Protein AF-A0A1F4U2J8-F1 (afdb_monomer_lite)

Foldseek 3Di:
DVVLVVCLCVVLVVQLVVQLVVLVVVVVLLVDPPDDLPPPPQDPPDPDSSVSSVVSSCCRNPVVSVVVSVVSNVVSVVVVVVVVD

pLDDT: mean 85.75, std 5.52, range [63.91, 92.31]

Secondary structure (DSSP, 8-state):
-HHHHHHHHHHHHHHHHHHHHHHHHHGGGGG-TT--SSSS----SSSSHHHHHHHHHHIIIIIHHHHHHHHHHHHHHHHHHHHH-

Organism: NCBI:txid1802590

Sequence (85 aa):
MQKIWMYTVISSGFTFLFMAGIWGRMAILLGNPATDYRNFGFPFILYDPKLSFIRWLILMIFISPFLQLRSTIFTAFLTLRKKLN

Radius of gyration: 17.53 Å; chains: 1; bounding box: 42×14×47 Å

Structure (mmCIF, N/CA/C/O backbone):
data_AF-A0A1F4U2J8-F1
#
_entry.id   AF-A0A1F4U2J8-F1
#
loop_
_atom_site.group_PDB
_atom_site.id
_atom_site.type_symbol
_atom_site.label_atom_id
_atom_site.label_alt_id
_atom_site.label_comp_id
_atom_site.label_asym_id
_atom_site.label_entity_id
_atom_site.label_seq_id
_atom_site.pdbx_PDB_ins_code
_atom_site.Cartn_x
_atom_site.Cartn_y
_atom_site.Cartn_z
_atom_site.occupancy
_atom_site.B_iso_or_equiv
_atom_site.auth_seq_id
_atom_site.auth_comp_id
_atom_site.auth_asym_id
_atom_site.auth_atom_id
_atom_site.pdbx_PDB_model_num
ATOM 1 N N . MET A 1 1 ? -12.014 -2.888 25.303 1.00 63.91 1 MET A N 1
ATOM 2 C CA . MET A 1 1 ? -11.980 -1.964 24.143 1.00 63.91 1 MET A CA 1
ATOM 3 C C . MET A 1 1 ? -10.561 -1.690 23.650 1.00 63.91 1 MET A C 1
ATOM 5 O O . MET A 1 1 ? -10.346 -1.732 22.449 1.00 63.91 1 MET A O 1
ATOM 9 N N . GLN A 1 2 ? -9.579 -1.536 24.546 1.00 74.25 2 GLN A N 1
ATOM 10 C CA . GLN A 1 2 ? -8.150 -1.378 24.211 1.00 74.25 2 GLN A CA 1
ATOM 11 C C . GLN A 1 2 ? -7.583 -2.465 23.274 1.00 74.25 2 GLN A C 1
ATOM 13 O O . GLN A 1 2 ? -6.884 -2.149 22.320 1.00 74.25 2 GLN A O 1
ATOM 18 N N . LYS A 1 3 ? -7.953 -3.738 23.488 1.00 83.12 3 LYS A N 1
ATOM 19 C CA . LYS A 1 3 ? -7.503 -4.861 22.643 1.00 83.12 3 LYS A CA 1
ATOM 20 C C . LYS A 1 3 ? -7.929 -4.720 21.171 1.00 83.12 3 LYS A C 1
ATOM 22 O O . LYS A 1 3 ? -7.151 -5.046 20.290 1.00 83.12 3 LYS A O 1
ATOM 27 N N . ILE A 1 4 ? -9.128 -4.188 20.901 1.00 83.56 4 ILE A N 1
ATOM 28 C CA . ILE A 1 4 ? -9.651 -4.010 19.531 1.00 83.56 4 ILE A CA 1
ATOM 29 C C . ILE A 1 4 ? -8.824 -2.962 18.782 1.00 83.56 4 ILE A C 1
ATOM 31 O O . ILE A 1 4 ? -8.419 -3.192 17.645 1.00 83.56 4 ILE A O 1
ATOM 35 N N . TRP A 1 5 ? -8.518 -1.842 19.439 1.00 82.44 5 TRP A N 1
ATOM 36 C CA . TRP A 1 5 ? -7.646 -0.807 18.887 1.00 82.44 5 TRP A CA 1
ATOM 37 C C . TRP A 1 5 ? -6.238 -1.332 18.620 1.00 82.44 5 TRP A C 1
ATOM 39 O O . TRP A 1 5 ? -5.716 -1.145 17.525 1.00 82.44 5 TRP A O 1
ATOM 49 N N . MET A 1 6 ? -5.665 -2.060 19.581 1.00 86.75 6 MET A N 1
ATOM 50 C CA . MET A 1 6 ? -4.343 -2.667 19.440 1.00 86.75 6 MET A CA 1
ATOM 51 C C . MET A 1 6 ? -4.286 -3.627 18.243 1.00 86.75 6 MET A C 1
ATOM 53 O O . MET A 1 6 ? -3.412 -3.488 17.393 1.00 86.75 6 MET A O 1
ATOM 57 N N . TYR A 1 7 ? -5.249 -4.546 18.110 1.00 89.12 7 TYR A N 1
ATOM 58 C CA . TYR A 1 7 ? -5.294 -5.471 16.972 1.00 89.12 7 TYR A CA 1
ATOM 59 C C . TYR A 1 7 ? -5.541 -4.766 15.636 1.00 89.12 7 TYR A C 1
ATOM 61 O O . TYR A 1 7 ? -4.960 -5.158 14.627 1.00 89.12 7 TYR A O 1
ATOM 69 N N . THR A 1 8 ? -6.352 -3.708 15.618 1.00 88.81 8 THR A N 1
ATOM 70 C CA . THR A 1 8 ? -6.603 -2.906 14.410 1.00 88.81 8 THR A CA 1
ATOM 71 C C . THR A 1 8 ? -5.324 -2.224 13.933 1.00 88.81 8 THR A C 1
ATOM 73 O O . THR A 1 8 ? -4.987 -2.302 12.754 1.00 88.81 8 THR A O 1
ATOM 76 N N . VAL A 1 9 ? -4.573 -1.596 14.840 1.00 87.69 9 VAL A N 1
ATOM 77 C CA . VAL A 1 9 ? -3.305 -0.932 14.503 1.00 87.69 9 VAL A CA 1
ATOM 78 C C . VAL A 1 9 ? -2.255 -1.950 14.059 1.00 87.69 9 VAL A C 1
ATOM 80 O O . VAL A 1 9 ? -1.614 -1.745 13.033 1.00 87.69 9 VAL A O 1
ATOM 83 N N . ILE A 1 10 ? -2.119 -3.074 14.770 1.00 91.69 10 ILE A N 1
ATOM 84 C CA . ILE A 1 10 ? -1.147 -4.120 14.417 1.00 91.69 10 ILE A CA 1
ATOM 85 C C . ILE A 1 10 ? -1.465 -4.728 13.047 1.00 91.69 10 ILE A C 1
ATOM 87 O O . ILE A 1 10 ? -0.586 -4.804 12.196 1.00 91.69 10 ILE A O 1
ATOM 91 N N . SER A 1 11 ? -2.713 -5.136 12.806 1.00 90.00 11 SER A N 1
ATOM 92 C CA . SER A 1 11 ? -3.107 -5.768 11.537 1.00 90.00 11 SER A CA 1
ATOM 93 C C . SER A 1 11 ? -3.012 -4.810 10.346 1.00 90.00 11 SER A C 1
ATOM 95 O O . SER A 1 11 ? -2.491 -5.184 9.292 1.00 90.00 11 SER A O 1
ATOM 97 N N . SER A 1 12 ? -3.465 -3.563 10.509 1.00 88.56 12 SER A N 1
ATOM 98 C CA . SER A 1 12 ? -3.377 -2.544 9.456 1.00 88.56 12 SER A CA 1
ATOM 99 C C . SER A 1 12 ? -1.930 -2.136 9.169 1.00 88.56 12 SER A C 1
ATOM 101 O O . SER A 1 12 ? -1.550 -2.056 8.002 1.00 88.56 12 SER A O 1
ATOM 103 N N . GLY A 1 13 ? -1.098 -1.968 10.202 1.00 89.81 13 GLY A N 1
ATOM 104 C CA . GLY A 1 13 ? 0.333 -1.700 10.057 1.00 89.81 13 GLY A CA 1
ATOM 105 C C . GLY A 1 13 ? 1.090 -2.857 9.403 1.00 89.81 13 GLY A C 1
ATOM 106 O O . GLY A 1 13 ? 1.873 -2.633 8.483 1.00 89.81 13 GLY A O 1
ATOM 107 N N . PHE A 1 14 ? 0.804 -4.098 9.804 1.00 92.31 14 PHE A N 1
ATOM 108 C CA . PHE A 1 14 ? 1.373 -5.287 9.167 1.00 92.31 14 PHE A CA 1
ATOM 109 C C . PHE A 1 14 ? 1.027 -5.342 7.673 1.00 92.31 14 PHE A C 1
ATOM 111 O O . PHE A 1 14 ? 1.914 -5.504 6.839 1.00 92.31 14 PHE A O 1
ATOM 118 N N . THR A 1 15 ? -0.243 -5.124 7.326 1.00 89.25 15 THR A N 1
ATOM 119 C CA . THR A 1 15 ? -0.702 -5.101 5.927 1.00 89.25 15 THR A CA 1
ATOM 120 C C . THR A 1 15 ? -0.019 -3.988 5.130 1.00 89.25 15 THR A C 1
ATOM 122 O O . THR A 1 15 ? 0.420 -4.218 4.004 1.00 89.25 15 THR A O 1
ATOM 125 N N . PHE A 1 16 ? 0.123 -2.798 5.722 1.00 89.44 16 PHE A N 1
ATOM 126 C CA . PHE A 1 16 ? 0.803 -1.662 5.101 1.00 89.44 16 PHE A CA 1
ATOM 127 C C . PHE A 1 16 ? 2.265 -1.985 4.764 1.00 89.44 16 PHE A C 1
ATOM 129 O O . PHE A 1 16 ? 2.697 -1.780 3.630 1.00 89.44 16 PHE A O 1
ATOM 136 N N . LEU A 1 17 ? 3.010 -2.549 5.718 1.00 90.88 17 LEU A N 1
ATOM 137 C CA . LEU A 1 17 ? 4.407 -2.942 5.513 1.00 90.88 17 LEU A CA 1
ATOM 138 C C . LEU A 1 17 ? 4.545 -4.054 4.469 1.00 90.88 17 LEU A C 1
ATOM 140 O O . LEU A 1 17 ? 5.451 -4.010 3.637 1.00 90.88 17 LEU A O 1
ATOM 144 N N . PHE A 1 18 ? 3.636 -5.029 4.477 1.00 91.50 18 PHE A N 1
ATOM 145 C CA . PHE A 1 18 ? 3.662 -6.136 3.525 1.00 91.50 18 PHE A CA 1
ATOM 146 C C . PHE A 1 18 ? 3.401 -5.659 2.091 1.00 91.50 18 PHE A C 1
ATOM 148 O O . PHE A 1 18 ? 4.132 -6.025 1.170 1.00 91.50 18 PHE A O 1
ATOM 155 N N . MET A 1 19 ? 2.418 -4.771 1.911 1.00 88.75 19 MET A N 1
ATOM 156 C CA . MET A 1 19 ? 2.150 -4.124 0.624 1.00 88.75 19 MET A CA 1
ATOM 157 C C . MET A 1 19 ? 3.349 -3.299 0.152 1.00 88.75 19 MET A C 1
ATOM 159 O O . MET A 1 19 ? 3.771 -3.439 -0.996 1.00 88.75 19 MET A O 1
ATOM 163 N N . ALA A 1 20 ? 3.947 -2.495 1.035 1.00 87.88 20 ALA A N 1
ATOM 164 C CA . ALA A 1 20 ? 5.140 -1.722 0.702 1.00 87.88 20 ALA A CA 1
ATOM 165 C C . ALA A 1 20 ? 6.320 -2.623 0.293 1.00 87.88 20 ALA A C 1
ATOM 167 O O . ALA A 1 20 ? 7.042 -2.286 -0.640 1.00 87.88 20 ALA A O 1
ATOM 168 N N . GLY A 1 21 ? 6.493 -3.785 0.929 1.00 90.56 21 GLY A N 1
ATOM 169 C CA . GLY A 1 21 ? 7.536 -4.752 0.576 1.00 90.56 21 GLY A CA 1
ATOM 170 C C . GLY A 1 21 ? 7.316 -5.421 -0.785 1.00 90.56 21 GLY A C 1
ATOM 171 O O . GLY A 1 21 ? 8.227 -5.441 -1.616 1.00 90.56 21 GLY A O 1
ATOM 172 N N . ILE A 1 22 ? 6.105 -5.933 -1.040 1.00 89.56 22 ILE A N 1
ATOM 173 C CA . ILE A 1 22 ? 5.760 -6.597 -2.310 1.00 89.56 22 ILE A CA 1
ATOM 174 C C . ILE A 1 22 ? 5.899 -5.619 -3.479 1.00 89.56 22 ILE A C 1
ATOM 176 O O . ILE A 1 22 ? 6.585 -5.912 -4.462 1.00 89.56 22 ILE A O 1
ATOM 180 N N . TRP A 1 23 ? 5.277 -4.445 -3.367 1.00 88.38 23 TRP A N 1
ATOM 181 C CA . TRP A 1 23 ? 5.261 -3.458 -4.443 1.00 88.38 23 TRP A CA 1
ATOM 182 C C . TRP A 1 23 ? 6.56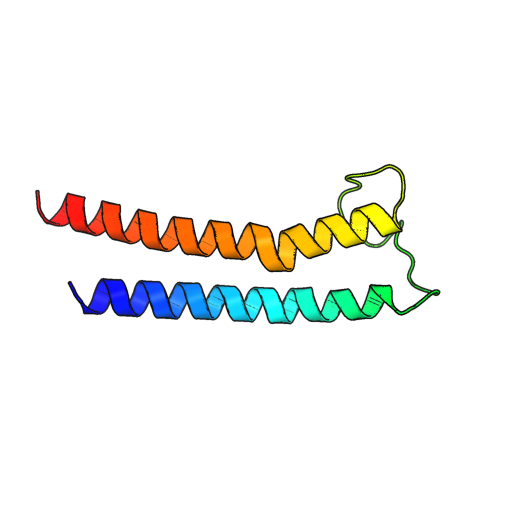3 -2.657 -4.529 1.00 88.38 23 TRP A C 1
ATOM 184 O O . TRP A 1 23 ? 6.988 -2.298 -5.624 1.00 88.38 23 TRP A O 1
ATOM 194 N N . GLY A 1 24 ? 7.255 -2.436 -3.411 1.00 85.62 24 GLY A N 1
ATOM 195 C CA . GLY A 1 24 ? 8.555 -1.763 -3.380 1.00 85.62 24 GLY A CA 1
ATOM 196 C C . GLY A 1 24 ? 9.621 -2.507 -4.181 1.00 85.62 24 GLY A C 1
ATOM 197 O O . GLY A 1 24 ? 10.424 -1.878 -4.866 1.00 85.62 24 GLY A O 1
ATOM 198 N N . ARG A 1 25 ? 9.579 -3.846 -4.212 1.00 86.12 25 ARG A N 1
ATOM 199 C CA . ARG A 1 25 ? 10.469 -4.638 -5.075 1.00 86.12 25 ARG A CA 1
ATOM 200 C C . ARG A 1 25 ? 10.252 -4.346 -6.563 1.00 86.12 25 ARG A C 1
ATOM 202 O O . ARG A 1 25 ? 11.216 -4.338 -7.325 1.00 86.12 25 ARG A O 1
ATOM 209 N N . MET A 1 26 ? 9.018 -4.058 -6.976 1.00 84.19 26 MET A N 1
ATOM 210 C CA . MET A 1 26 ? 8.713 -3.695 -8.364 1.00 84.19 26 MET A CA 1
ATOM 211 C C . MET A 1 26 ? 9.285 -2.324 -8.748 1.00 84.19 26 MET A C 1
ATOM 213 O O . MET A 1 26 ? 9.516 -2.079 -9.929 1.00 84.19 26 MET A O 1
ATOM 217 N N . ALA A 1 27 ? 9.610 -1.455 -7.784 1.00 83.50 27 ALA A N 1
ATOM 218 C CA . ALA A 1 27 ? 10.291 -0.191 -8.068 1.00 83.50 27 ALA A CA 1
ATOM 219 C C . ALA A 1 27 ? 11.717 -0.392 -8.612 1.00 83.50 27 ALA A C 1
ATOM 221 O O . ALA A 1 27 ? 12.208 0.462 -9.345 1.00 83.50 27 ALA 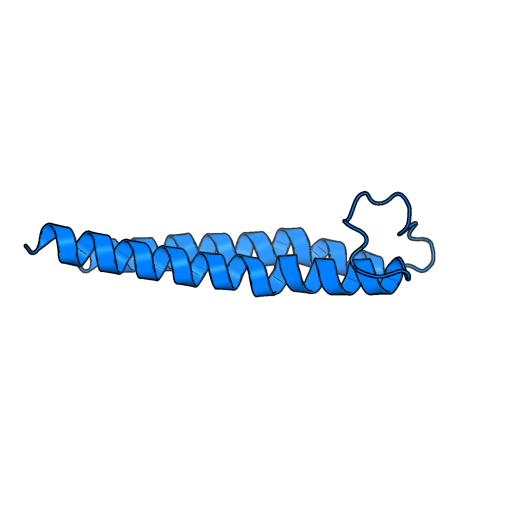A O 1
ATOM 222 N N . ILE A 1 28 ? 12.361 -1.535 -8.340 1.00 83.56 28 ILE A N 1
ATOM 223 C CA . ILE A 1 28 ? 13.688 -1.873 -8.889 1.00 83.56 28 ILE A CA 1
ATOM 224 C C . ILE A 1 28 ? 13.646 -1.928 -10.426 1.00 83.56 28 ILE A C 1
ATOM 226 O O . ILE A 1 28 ? 14.613 -1.556 -11.090 1.00 83.56 28 ILE A O 1
ATOM 230 N N . LEU A 1 29 ? 12.503 -2.314 -11.008 1.00 81.81 29 LEU A N 1
ATOM 231 C CA . LEU A 1 29 ? 12.317 -2.392 -12.460 1.00 81.81 29 LEU A CA 1
ATOM 232 C C . LEU A 1 29 ? 12.438 -1.028 -13.153 1.00 81.81 29 LEU A C 1
ATOM 234 O O . LEU A 1 29 ? 12.825 -0.997 -14.319 1.00 81.81 29 LEU A O 1
ATOM 238 N N . LEU A 1 30 ? 12.191 0.083 -12.440 1.00 81.94 30 LEU A N 1
ATOM 239 C CA . LEU A 1 30 ? 12.359 1.448 -12.964 1.00 81.94 30 LEU A CA 1
ATOM 240 C C . LEU A 1 30 ? 13.810 1.772 -13.336 1.00 81.94 30 LEU A C 1
ATOM 242 O O . LEU A 1 30 ? 14.044 2.615 -14.204 1.00 81.94 30 LEU A O 1
ATOM 246 N N . GLY A 1 31 ? 14.772 1.128 -12.669 1.00 79.00 31 GLY A N 1
ATOM 247 C CA . GLY A 1 31 ? 16.200 1.303 -12.927 1.00 79.00 31 GLY A CA 1
ATOM 248 C C . GLY A 1 31 ? 16.723 0.459 -14.089 1.00 79.00 31 GLY A C 1
ATOM 249 O O . GLY A 1 31 ? 17.834 0.702 -14.551 1.00 79.00 31 GLY A O 1
ATOM 250 N N . ASN A 1 32 ? 15.945 -0.514 -14.577 1.00 80.31 32 ASN A N 1
ATOM 251 C CA . ASN A 1 32 ? 16.359 -1.376 -15.676 1.00 80.31 32 ASN A CA 1
ATOM 252 C C . ASN A 1 32 ? 15.827 -0.829 -17.021 1.00 80.31 32 ASN A C 1
ATOM 254 O O . ASN A 1 32 ? 14.610 -0.784 -17.230 1.00 80.31 32 ASN A O 1
ATOM 258 N N . PRO A 1 33 ? 16.711 -0.412 -17.950 1.00 72.19 33 PRO A N 1
ATOM 259 C CA . PRO A 1 33 ? 16.305 0.092 -19.261 1.00 72.19 33 PRO A CA 1
ATOM 260 C C . PRO A 1 33 ? 15.753 -1.000 -20.191 1.00 72.19 33 PRO A C 1
ATOM 262 O O . PRO A 1 33 ? 15.086 -0.666 -21.164 1.00 72.19 33 PRO A O 1
ATOM 265 N N . ALA A 1 34 ? 15.989 -2.283 -19.895 1.00 78.44 34 ALA A N 1
ATOM 266 C CA . ALA A 1 34 ? 15.478 -3.412 -20.674 1.00 78.44 34 ALA A CA 1
ATOM 267 C C . ALA A 1 34 ? 14.059 -3.859 -20.263 1.00 78.44 34 ALA A C 1
ATOM 269 O O . ALA A 1 34 ? 13.544 -4.838 -20.798 1.00 78.44 34 ALA A O 1
ATOM 270 N N . THR A 1 35 ? 13.426 -3.182 -19.300 1.00 79.12 35 THR A N 1
ATOM 271 C CA . THR A 1 35 ? 12.080 -3.539 -18.837 1.00 79.12 35 THR A CA 1
ATOM 272 C C . THR A 1 35 ? 11.032 -3.223 -19.906 1.00 79.12 35 THR A C 1
ATOM 274 O O . THR A 1 35 ? 10.851 -2.066 -20.290 1.00 79.12 35 THR A O 1
ATOM 277 N N . ASP A 1 36 ? 10.285 -4.239 -20.343 1.00 82.06 36 ASP A N 1
ATOM 278 C CA . ASP A 1 36 ? 9.118 -4.050 -21.204 1.00 82.06 36 ASP A CA 1
ATOM 279 C C . ASP A 1 36 ? 7.908 -3.591 -20.380 1.00 82.06 36 ASP A C 1
ATOM 281 O O . ASP A 1 36 ? 7.156 -4.387 -19.816 1.00 82.06 36 ASP A O 1
ATOM 285 N N . TYR A 1 37 ? 7.716 -2.274 -20.316 1.00 79.38 37 TYR A N 1
ATOM 286 C CA . TYR A 1 37 ? 6.568 -1.669 -19.646 1.00 79.38 37 TYR A CA 1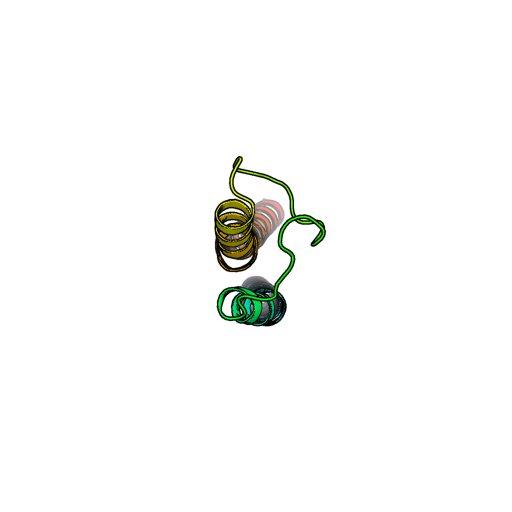
ATOM 287 C C . TYR A 1 37 ? 5.257 -1.860 -20.422 1.00 79.38 37 TYR A C 1
ATOM 289 O O . TYR A 1 37 ? 4.192 -1.683 -19.846 1.00 79.38 37 TYR A O 1
ATOM 297 N N . ARG A 1 38 ? 5.270 -2.195 -21.718 1.00 77.12 38 ARG A N 1
ATOM 298 C CA . ARG A 1 38 ? 4.013 -2.286 -22.477 1.00 77.12 38 ARG A CA 1
ATOM 299 C C . ARG A 1 38 ? 3.253 -3.576 -22.196 1.00 77.12 38 ARG A C 1
ATOM 301 O O . ARG A 1 38 ? 2.030 -3.548 -22.101 1.00 77.12 38 ARG A O 1
ATOM 308 N N . ASN A 1 39 ? 3.980 -4.674 -22.018 1.00 80.81 39 ASN A N 1
ATOM 309 C CA . ASN A 1 39 ? 3.408 -6.007 -21.809 1.00 80.81 39 ASN A CA 1
ATOM 310 C C . ASN A 1 39 ? 3.400 -6.451 -20.336 1.00 80.81 39 ASN A C 1
ATOM 312 O O . ASN A 1 39 ? 3.100 -7.600 -20.031 1.00 80.81 39 ASN A O 1
ATOM 316 N N . PHE A 1 40 ? 3.707 -5.544 -19.405 1.00 80.69 40 PHE A N 1
ATOM 317 C CA . PHE A 1 40 ? 3.816 -5.852 -17.975 1.00 80.69 40 PHE A CA 1
ATOM 318 C C . PHE A 1 40 ? 2.456 -6.090 -17.283 1.00 80.69 40 PHE A C 1
ATOM 320 O O . PHE A 1 40 ? 2.408 -6.607 -16.170 1.00 80.69 40 PHE A O 1
ATOM 327 N N . GLY A 1 41 ? 1.341 -5.711 -17.921 1.00 80.31 41 GLY A N 1
ATOM 328 C CA . GLY A 1 41 ? -0.016 -5.950 -17.410 1.00 80.31 41 GLY A CA 1
ATOM 329 C C . GLY A 1 41 ? -0.522 -4.933 -16.378 1.00 80.31 41 GLY A C 1
ATOM 330 O O . GLY A 1 41 ? -1.558 -5.164 -15.758 1.00 80.31 41 GLY A O 1
ATOM 331 N N . PHE A 1 42 ? 0.170 -3.802 -16.186 1.00 83.12 42 PHE A N 1
ATOM 332 C CA . PHE A 1 42 ? -0.362 -2.692 -15.388 1.00 83.12 42 PHE A CA 1
ATOM 333 C C . PHE A 1 42 ? -1.366 -1.856 -16.207 1.00 83.12 42 PHE A C 1
ATOM 335 O O . PHE A 1 42 ? -1.261 -1.780 -17.433 1.00 83.12 42 PHE A O 1
ATOM 342 N N . PRO A 1 43 ? -2.337 -1.191 -15.556 1.00 81.38 43 PRO A N 1
ATOM 343 C CA . PRO A 1 43 ? -3.283 -0.328 -16.252 1.00 81.38 43 PRO A CA 1
ATOM 344 C C . PRO A 1 43 ? -2.594 0.918 -16.825 1.00 81.38 43 PRO A C 1
ATOM 346 O O . PRO A 1 43 ? -1.914 1.657 -16.108 1.00 81.38 43 PRO A O 1
ATOM 349 N N . PHE A 1 44 ? -2.822 1.197 -18.110 1.00 82.62 44 PHE A N 1
ATOM 350 C CA . PHE A 1 44 ? -2.357 2.424 -18.758 1.00 82.62 44 PHE A CA 1
ATOM 351 C C . PHE A 1 44 ? -3.167 3.632 -18.285 1.00 82.62 44 PHE A C 1
ATOM 353 O O . PHE A 1 44 ? -4.229 3.948 -18.814 1.00 82.62 44 PHE A O 1
ATOM 360 N N . ILE A 1 45 ? -2.654 4.305 -17.257 1.00 79.19 45 ILE A N 1
ATOM 361 C CA . ILE A 1 45 ? -3.230 5.547 -16.719 1.00 79.19 45 ILE A CA 1
ATOM 362 C C . ILE A 1 45 ? -2.869 6.747 -17.614 1.00 79.19 45 ILE A C 1
ATOM 364 O O . ILE A 1 45 ? -3.585 7.745 -17.652 1.00 79.19 45 ILE A O 1
ATOM 368 N N . LEU A 1 46 ? -1.744 6.664 -18.323 1.00 79.88 46 LEU A N 1
ATOM 369 C CA . LEU A 1 46 ? -1.230 7.659 -19.260 1.00 79.88 46 LEU A CA 1
ATOM 370 C C . LEU A 1 46 ? -0.886 6.996 -20.596 1.00 79.88 46 LEU A C 1
ATOM 372 O O . LEU A 1 46 ? -0.700 5.785 -20.680 1.00 79.88 46 LEU A O 1
ATOM 376 N N . TYR A 1 47 ? -0.702 7.826 -21.622 1.00 78.75 47 TYR A N 1
ATOM 377 C CA . TYR A 1 47 ? -0.217 7.371 -22.924 1.00 78.75 47 TYR A CA 1
ATOM 378 C C . TYR A 1 47 ? 1.217 6.813 -22.860 1.00 78.75 47 TYR A C 1
ATOM 380 O O . TYR A 1 47 ? 1.553 5.867 -23.567 1.00 78.75 47 TYR A O 1
ATOM 388 N N . ASP A 1 48 ? 2.065 7.372 -21.987 1.00 84.94 48 ASP A N 1
ATOM 389 C CA . ASP A 1 48 ? 3.429 6.882 -21.781 1.00 84.94 48 ASP A CA 1
ATOM 390 C C . ASP A 1 48 ? 3.441 5.646 -20.845 1.00 84.94 48 ASP A C 1
A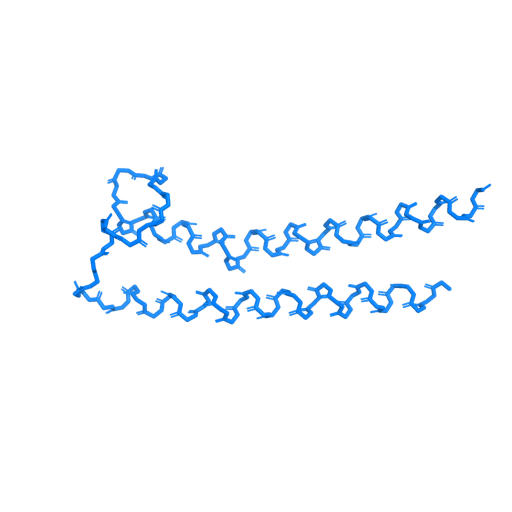TOM 392 O O . ASP A 1 48 ? 2.964 5.740 -19.702 1.00 84.94 48 ASP A O 1
ATOM 396 N N . PRO A 1 49 ? 3.991 4.493 -21.286 1.00 84.06 49 PRO A N 1
ATOM 397 C CA . PRO A 1 49 ? 4.053 3.268 -20.485 1.00 84.06 49 PRO A CA 1
ATOM 398 C C . PRO A 1 49 ? 4.872 3.416 -19.200 1.00 84.06 49 PRO A C 1
ATOM 400 O O . PRO A 1 49 ? 4.463 2.948 -18.138 1.00 84.06 49 PRO A O 1
ATOM 403 N N . LYS A 1 50 ? 6.017 4.098 -19.264 1.00 84.56 50 LYS A N 1
ATOM 404 C CA . LYS A 1 50 ? 6.915 4.252 -18.116 1.00 84.56 50 LYS A CA 1
ATOM 405 C C . LYS A 1 50 ? 6.285 5.169 -17.073 1.00 84.56 50 LYS A C 1
ATOM 407 O O . LYS A 1 50 ? 6.309 4.872 -15.879 1.00 84.56 50 LYS A O 1
ATOM 412 N N . LEU A 1 51 ? 5.676 6.264 -17.522 1.00 86.00 51 LEU A N 1
ATOM 413 C CA . LEU A 1 51 ? 5.011 7.214 -16.632 1.00 86.00 51 LEU A CA 1
ATOM 414 C C . LEU A 1 51 ? 3.754 6.600 -15.982 1.00 86.00 51 LEU A C 1
ATOM 416 O O . LEU A 1 51 ? 3.499 6.827 -14.796 1.00 86.00 51 LEU A O 1
ATOM 420 N N . SER A 1 52 ? 3.012 5.770 -16.723 1.00 88.75 52 SER A N 1
ATOM 421 C CA . SER A 1 52 ? 1.896 4.972 -16.192 1.00 88.75 52 SER A CA 1
ATOM 422 C C . SER A 1 52 ? 2.343 4.008 -15.100 1.00 88.75 52 SER A C 1
ATOM 424 O O . SER A 1 52 ? 1.723 3.964 -14.038 1.00 88.75 52 SER A O 1
ATOM 426 N N . PHE A 1 53 ? 3.447 3.294 -15.325 1.00 88.69 53 PHE A N 1
ATOM 427 C CA . PHE A 1 53 ? 4.011 2.368 -14.349 1.00 88.69 53 PHE A CA 1
ATOM 428 C C . PHE A 1 53 ? 4.423 3.073 -13.050 1.00 88.69 53 PHE A C 1
ATOM 430 O O . PHE A 1 53 ? 4.109 2.591 -11.965 1.00 88.69 53 PHE A O 1
ATOM 437 N N . ILE A 1 54 ? 5.047 4.255 -13.137 1.00 88.44 54 ILE A N 1
ATOM 438 C CA . ILE A 1 54 ? 5.406 5.057 -11.954 1.00 88.44 54 ILE A CA 1
ATOM 439 C C . ILE A 1 54 ? 4.154 5.458 -11.168 1.00 88.44 54 ILE A C 1
ATOM 441 O O . ILE A 1 54 ? 4.103 5.276 -9.951 1.00 88.44 54 ILE A O 1
ATOM 445 N N . ARG A 1 55 ? 3.126 5.987 -11.845 1.00 88.88 55 ARG A N 1
ATOM 446 C CA . ARG A 1 55 ? 1.873 6.371 -11.173 1.00 88.88 55 ARG A CA 1
ATOM 447 C C . ARG A 1 55 ? 1.185 5.174 -10.532 1.00 88.88 55 ARG A C 1
ATOM 449 O O . ARG A 1 55 ? 0.687 5.282 -9.414 1.00 88.88 55 ARG A O 1
ATOM 456 N N . TRP A 1 56 ? 1.191 4.038 -11.216 1.00 91.19 56 TRP A N 1
ATOM 457 C CA . TRP A 1 56 ? 0.659 2.790 -10.695 1.00 91.19 56 TRP A CA 1
ATOM 458 C C . TRP A 1 56 ? 1.430 2.298 -9.462 1.00 91.19 56 TRP A C 1
ATOM 460 O O . TRP A 1 56 ? 0.809 1.938 -8.465 1.00 91.19 56 TRP A O 1
ATOM 470 N N . LEU A 1 57 ? 2.763 2.375 -9.458 1.00 89.75 57 LEU A N 1
ATOM 471 C CA . LEU A 1 57 ? 3.570 2.047 -8.279 1.00 89.75 57 LEU A CA 1
ATOM 472 C C . LEU A 1 57 ? 3.278 2.975 -7.096 1.00 89.75 57 LEU A C 1
ATOM 474 O O . LEU A 1 57 ? 3.138 2.498 -5.973 1.00 89.75 57 LEU A O 1
ATOM 478 N N . ILE A 1 58 ? 3.130 4.283 -7.329 1.00 90.69 58 ILE A N 1
ATOM 479 C CA . ILE A 1 58 ? 2.754 5.241 -6.275 1.00 90.69 58 ILE A CA 1
ATOM 480 C C . ILE A 1 58 ? 1.382 4.883 -5.689 1.00 90.69 58 ILE A C 1
ATOM 482 O O . ILE A 1 58 ? 1.194 4.909 -4.468 1.00 90.69 58 ILE A O 1
ATOM 486 N N . LEU A 1 59 ? 0.430 4.510 -6.548 1.00 91.00 59 LEU A N 1
ATOM 487 C CA . LEU A 1 59 ? -0.883 4.042 -6.116 1.00 91.00 59 LEU A CA 1
ATOM 488 C C . LEU A 1 59 ? -0.764 2.801 -5.227 1.00 91.00 59 LEU A C 1
ATOM 490 O O . LEU A 1 59 ? -1.345 2.773 -4.145 1.00 91.00 59 LEU A O 1
ATOM 494 N N . MET A 1 60 ? 0.014 1.806 -5.647 1.00 90.88 60 MET A N 1
ATOM 495 C CA . MET A 1 60 ? 0.118 0.527 -4.942 1.00 90.88 60 MET A CA 1
ATOM 496 C C . MET A 1 60 ? 0.943 0.586 -3.652 1.00 90.88 60 MET A C 1
ATOM 498 O O . MET A 1 60 ? 0.585 -0.072 -2.679 1.00 90.88 60 MET A O 1
ATOM 502 N N . ILE A 1 61 ? 2.019 1.374 -3.613 1.00 88.81 61 ILE A N 1
ATOM 503 C CA . ILE A 1 61 ? 2.915 1.457 -2.448 1.00 88.81 61 ILE A CA 1
ATOM 504 C C . ILE A 1 61 ? 2.359 2.407 -1.388 1.00 88.81 61 ILE A C 1
ATOM 506 O O . ILE A 1 61 ? 2.507 2.149 -0.195 1.00 88.81 61 ILE A O 1
ATOM 510 N N . PHE A 1 62 ? 1.735 3.512 -1.804 1.00 86.56 62 PHE A N 1
ATOM 511 C CA . PHE A 1 62 ? 1.396 4.594 -0.883 1.00 86.56 62 PHE A CA 1
ATOM 512 C C . PHE A 1 62 ? -0.107 4.813 -0.754 1.00 86.56 62 PHE A C 1
ATOM 514 O O . PHE A 1 62 ? -0.655 4.685 0.340 1.00 86.56 62 PHE A O 1
ATOM 521 N N . ILE A 1 63 ? -0.795 5.116 -1.857 1.00 90.50 63 ILE A N 1
ATOM 522 C CA . ILE A 1 63 ? -2.187 5.587 -1.800 1.00 90.50 63 ILE A CA 1
ATOM 523 C C . ILE A 1 63 ? -3.127 4.472 -1.324 1.00 90.50 63 ILE A C 1
ATOM 525 O O . ILE A 1 63 ? -3.882 4.675 -0.372 1.00 90.50 63 ILE A O 1
ATOM 529 N N . SER A 1 64 ? -3.063 3.291 -1.940 1.00 90.69 64 SER A N 1
ATOM 530 C CA . SER A 1 64 ? -3.952 2.169 -1.620 1.00 90.69 64 SER A CA 1
ATOM 531 C C . SER A 1 64 ? -3.751 1.653 -0.190 1.00 90.69 64 SER A C 1
ATOM 533 O O . SER A 1 64 ? -4.738 1.592 0.547 1.00 90.69 64 SER A O 1
ATOM 535 N N . PRO A 1 65 ? -2.519 1.362 0.279 1.00 87.81 65 PRO A N 1
ATOM 536 C CA . PRO A 1 65 ? -2.303 0.890 1.646 1.00 87.81 65 PRO A CA 1
ATOM 537 C C . PRO A 1 65 ? -2.684 1.937 2.699 1.00 87.81 65 PRO A C 1
ATOM 539 O O . PRO A 1 65 ? -3.186 1.592 3.769 1.00 87.81 65 PRO A O 1
ATOM 542 N N . PHE A 1 66 ? -2.501 3.225 2.398 1.00 89.19 66 PHE A N 1
ATOM 543 C CA . PHE A 1 66 ? -2.888 4.307 3.300 1.00 89.19 66 PHE A CA 1
ATOM 544 C C . PHE A 1 66 ? -4.408 4.466 3.417 1.00 89.19 66 PHE A C 1
ATOM 546 O O . PHE A 1 66 ? -4.937 4.614 4.524 1.00 89.19 66 PHE A O 1
ATOM 553 N N . LEU A 1 67 ? -5.127 4.392 2.294 1.00 91.25 67 LEU A N 1
ATOM 554 C CA . LEU A 1 67 ? -6.590 4.357 2.294 1.00 91.25 67 LEU A CA 1
ATOM 555 C C . LEU A 1 67 ? -7.110 3.123 3.036 1.00 91.25 67 LEU A C 1
ATOM 557 O O . LEU A 1 67 ? -8.042 3.238 3.833 1.00 91.25 67 LEU A O 1
ATOM 561 N N . GLN A 1 68 ? -6.466 1.971 2.842 1.00 90.56 68 GLN A N 1
ATOM 562 C CA . GLN A 1 68 ? -6.813 0.739 3.538 1.00 90.56 68 GLN A CA 1
ATOM 563 C C . GLN A 1 68 ? -6.624 0.889 5.054 1.00 90.56 68 GLN A C 1
ATOM 565 O O . GLN A 1 68 ? -7.565 0.630 5.800 1.00 90.56 68 GLN A O 1
ATOM 570 N N . LEU A 1 69 ? -5.486 1.420 5.515 1.00 90.06 69 LEU A N 1
ATOM 571 C CA . LEU A 1 69 ? -5.230 1.694 6.935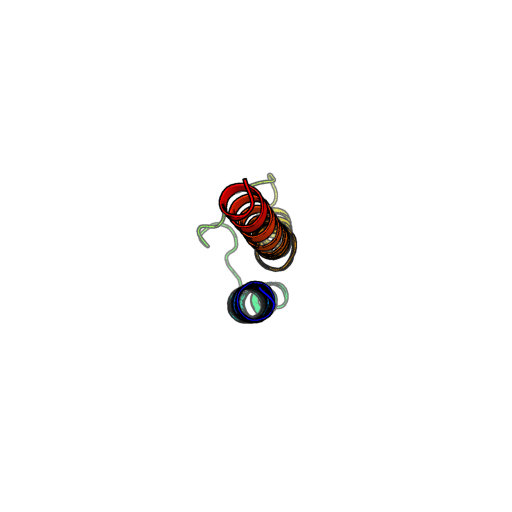 1.00 90.06 69 LEU A CA 1
ATOM 572 C C . LEU A 1 69 ? -6.305 2.602 7.549 1.00 90.06 69 LEU A C 1
ATOM 574 O O . LEU A 1 69 ? -6.864 2.283 8.603 1.00 90.06 69 LEU A O 1
ATOM 578 N N . ARG A 1 70 ? -6.647 3.704 6.872 1.00 89.69 70 ARG A N 1
ATOM 579 C CA . ARG A 1 70 ? -7.702 4.625 7.328 1.00 89.69 70 ARG A CA 1
ATOM 580 C C . ARG A 1 70 ? -9.064 3.945 7.394 1.00 89.69 70 ARG A C 1
ATOM 582 O O . ARG A 1 70 ? -9.787 4.135 8.370 1.00 89.69 70 ARG A O 1
ATOM 589 N N . SER A 1 71 ? -9.401 3.138 6.391 1.00 91.88 71 SER A N 1
ATOM 590 C CA . SER A 1 71 ? -10.674 2.416 6.346 1.00 91.88 71 SER A CA 1
ATOM 591 C C . SER A 1 71 ? -10.806 1.406 7.491 1.00 91.88 71 SER A C 1
ATOM 593 O O . SER A 1 71 ? -11.869 1.318 8.108 1.00 91.88 71 SER A O 1
ATOM 595 N N . THR A 1 72 ? -9.723 0.708 7.850 1.00 90.69 72 THR A N 1
ATOM 596 C CA . THR A 1 72 ? -9.717 -0.266 8.949 1.00 90.69 72 THR A CA 1
ATOM 597 C C . THR A 1 72 ? -9.907 0.431 10.296 1.00 90.69 72 THR A C 1
ATOM 599 O O . THR A 1 72 ? -10.736 0.005 11.099 1.00 90.69 72 THR A O 1
ATOM 602 N N . ILE A 1 73 ? -9.209 1.549 10.521 1.00 88.38 73 ILE A N 1
ATOM 603 C CA . ILE A 1 73 ? -9.373 2.389 11.720 1.00 88.38 73 ILE A CA 1
ATOM 604 C C . ILE A 1 73 ? -10.806 2.928 11.814 1.00 88.38 73 ILE A C 1
ATOM 606 O O . ILE A 1 73 ? -11.436 2.845 12.870 1.00 88.38 73 ILE A O 1
ATOM 610 N N . PHE A 1 74 ? -11.343 3.444 10.708 1.00 91.12 74 PHE A N 1
ATOM 611 C CA . PHE A 1 74 ? -12.702 3.977 10.651 1.00 91.12 74 PHE A CA 1
ATOM 612 C C . PHE A 1 74 ? -13.757 2.900 10.937 1.00 91.12 74 PHE A C 1
ATOM 614 O O . PHE A 1 74 ? -14.671 3.108 11.735 1.00 91.12 74 PHE A O 1
ATOM 621 N N . THR A 1 75 ? -13.594 1.712 10.358 1.00 91.00 75 THR A N 1
ATOM 622 C CA . THR A 1 75 ? -14.488 0.571 10.592 1.00 91.00 75 THR A CA 1
ATOM 623 C C . THR A 1 75 ? -14.428 0.105 12.046 1.00 91.00 75 THR A C 1
ATOM 625 O O . THR A 1 75 ? -15.469 -0.162 12.653 1.00 91.00 75 THR A O 1
ATOM 628 N N . ALA A 1 76 ? -13.234 0.063 12.645 1.00 88.75 76 ALA A N 1
ATOM 629 C CA . ALA A 1 76 ? -13.072 -0.256 14.061 1.00 88.75 76 ALA A CA 1
ATOM 630 C C . ALA A 1 76 ? -13.784 0.770 14.960 1.00 88.75 76 ALA A C 1
ATOM 632 O O . ALA A 1 76 ? -14.479 0.380 15.902 1.00 88.75 76 ALA A O 1
ATOM 633 N N . PHE A 1 77 ? -13.688 2.063 14.634 1.00 89.31 77 PHE A N 1
ATOM 634 C CA . PHE A 1 77 ? -14.397 3.128 15.346 1.00 89.31 77 PHE A CA 1
ATOM 635 C C . PHE A 1 77 ? -15.923 2.967 15.268 1.00 89.31 77 PHE A C 1
ATOM 637 O O . PHE A 1 77 ? -16.599 2.988 16.300 1.00 89.31 77 PH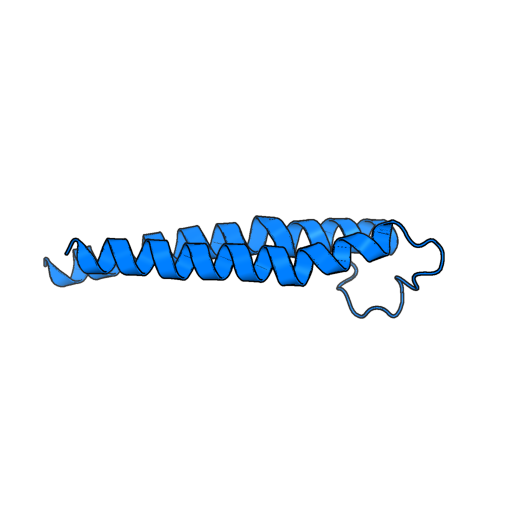E A O 1
ATOM 644 N N . LEU A 1 78 ? -16.471 2.750 14.067 1.00 91.62 78 LEU A N 1
ATOM 645 C CA . LEU A 1 78 ? -17.909 2.529 13.878 1.00 91.62 78 LEU A CA 1
ATOM 646 C C . LEU A 1 78 ? -18.403 1.282 14.619 1.00 91.62 78 LEU A C 1
ATOM 648 O O . LEU A 1 78 ? -19.452 1.320 15.262 1.00 91.62 78 LEU A O 1
ATOM 652 N N . THR A 1 79 ? -17.631 0.195 14.573 1.00 89.44 79 THR A N 1
ATOM 653 C CA . THR A 1 79 ? -17.947 -1.056 15.277 1.00 89.44 79 THR A CA 1
ATOM 654 C C . THR A 1 79 ? -18.002 -0.837 16.787 1.00 89.44 79 THR A C 1
ATOM 656 O O . THR A 1 79 ? -18.913 -1.327 17.456 1.00 89.44 79 THR A O 1
ATOM 659 N N . LEU A 1 80 ? -17.061 -0.061 17.331 1.00 87.25 80 LEU A N 1
ATOM 660 C CA . LEU A 1 80 ? -17.031 0.264 18.753 1.00 87.25 80 LEU A CA 1
ATOM 661 C C . LEU A 1 80 ? -18.232 1.117 19.168 1.00 87.25 80 LEU A C 1
ATOM 663 O O . LEU A 1 80 ? -18.870 0.811 20.172 1.00 87.25 80 LEU A O 1
ATOM 667 N N . ARG A 1 81 ? -18.566 2.143 18.373 1.00 89.25 81 ARG A N 1
ATOM 668 C CA . ARG A 1 81 ? -19.738 2.997 18.603 1.00 89.25 81 ARG A CA 1
ATOM 669 C C . ARG A 1 81 ? -21.031 2.181 18.573 1.00 89.25 81 ARG A C 1
ATOM 671 O O . ARG A 1 81 ? -21.855 2.338 19.463 1.00 89.25 81 ARG A O 1
ATOM 678 N N . LYS A 1 82 ? -21.196 1.286 17.593 1.00 88.38 82 LYS A N 1
ATOM 679 C CA . LYS A 1 82 ? -22.389 0.432 17.482 1.00 88.38 82 LYS A CA 1
ATOM 680 C C . LYS A 1 82 ? -22.536 -0.537 18.657 1.00 88.38 82 LYS A C 1
ATOM 682 O O . LYS A 1 82 ? -23.652 -0.877 18.998 1.00 88.38 82 LYS A O 1
ATOM 687 N N . LYS A 1 83 ? -21.431 -0.986 19.260 1.00 82.88 83 LYS A N 1
ATOM 688 C CA . LYS A 1 83 ? -21.457 -1.863 20.442 1.00 82.88 83 LYS A CA 1
ATOM 689 C C . LYS A 1 83 ? -21.797 -1.120 21.747 1.00 82.88 83 LYS A C 1
ATOM 691 O O . LYS A 1 83 ? -22.146 -1.768 22.726 1.00 82.88 83 LYS A O 1
ATOM 696 N N . LEU A 1 84 ? -21.592 0.199 21.789 1.00 77.69 84 LEU A N 1
ATOM 697 C CA . LEU A 1 84 ? -21.831 1.041 22.970 1.00 77.69 84 LEU A CA 1
ATOM 698 C C . LEU A 1 84 ? -23.267 1.576 23.065 1.00 77.69 84 LEU A C 1
ATOM 700 O O . LEU A 1 84 ? -23.674 1.942 24.163 1.00 77.69 84 LEU A O 1
ATOM 704 N N . ASN A 1 85 ? -23.987 1.636 21.940 1.00 68.75 85 ASN A N 1
ATOM 705 C CA . ASN A 1 85 ? -25.433 1.880 21.878 1.00 68.75 85 ASN A CA 1
ATOM 706 C C . ASN A 1 85 ? -26.206 0.568 22.011 1.00 68.75 85 ASN A C 1
ATOM 708 O O . ASN A 1 85 ? -27.346 0.634 22.512 1.00 68.75 85 ASN A O 1
#